Protein AF-A0A930HUQ8-F1 (afdb_monomer_lite)

pLDDT: mean 84.53, std 9.3, range [51.31, 93.06]

Structure (mmCIF, N/CA/C/O backbone):
data_AF-A0A930HUQ8-F1
#
_entry.id   AF-A0A930HUQ8-F1
#
loop_
_atom_site.group_PDB
_atom_site.id
_atom_site.type_symbol
_atom_site.label_atom_id
_atom_site.label_alt_id
_atom_site.label_comp_id
_atom_site.label_asym_id
_atom_site.label_entity_id
_atom_site.label_seq_id
_atom_site.pdbx_PDB_ins_code
_atom_site.Cartn_x
_atom_site.Cartn_y
_atom_site.Cartn_z
_atom_site.occupancy
_atom_site.B_iso_or_equiv
_at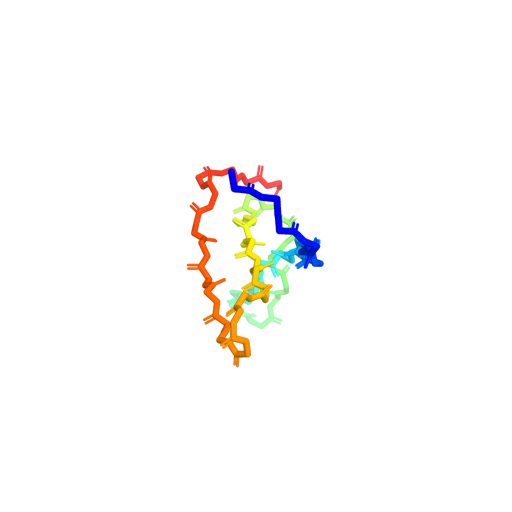om_site.auth_seq_id
_atom_site.auth_comp_id
_atom_site.auth_asym_id
_atom_site.auth_atom_id
_atom_site.pdbx_PDB_model_num
ATOM 1 N N . MET A 1 1 ? 14.805 6.561 -18.730 1.00 55.59 1 MET A N 1
ATOM 2 C CA . MET A 1 1 ? 14.325 5.166 -18.604 1.00 55.59 1 MET A CA 1
ATOM 3 C C . MET A 1 1 ? 12.807 5.202 -18.614 1.00 55.59 1 MET A C 1
ATOM 5 O O . MET A 1 1 ? 12.239 5.837 -17.738 1.00 55.59 1 MET A O 1
ATOM 9 N N . ASN A 1 2 ? 12.159 4.633 -19.629 1.00 51.31 2 ASN A N 1
ATOM 10 C CA . ASN A 1 2 ? 10.702 4.663 -19.743 1.00 51.31 2 ASN A CA 1
ATOM 11 C C . ASN A 1 2 ? 10.170 3.347 -19.186 1.00 51.31 2 ASN A C 1
ATOM 13 O O . ASN A 1 2 ? 10.464 2.290 -19.741 1.00 51.31 2 ASN A O 1
ATOM 17 N N . ILE A 1 3 ? 9.476 3.389 -18.052 1.00 65.00 3 ILE A N 1
ATOM 18 C CA . ILE A 1 3 ? 8.916 2.173 -17.486 1.00 65.00 3 ILE A CA 1
ATOM 19 C C . ILE A 1 3 ? 7.409 2.285 -17.476 1.00 65.00 3 ILE A C 1
ATOM 21 O O . ILE A 1 3 ? 6.834 3.062 -16.719 1.00 65.00 3 ILE A O 1
ATOM 25 N N . LYS A 1 4 ? 6.773 1.443 -18.284 1.00 59.09 4 LYS A N 1
ATOM 26 C CA . LYS A 1 4 ? 5.351 1.152 -18.162 1.00 59.09 4 LYS A CA 1
ATOM 27 C C . LYS A 1 4 ? 5.151 0.473 -16.796 1.00 59.09 4 LYS A C 1
ATOM 29 O O . LYS A 1 4 ? 5.448 -0.709 -16.648 1.00 59.09 4 LYS A O 1
ATOM 34 N N . ARG A 1 5 ? 4.773 1.245 -15.767 1.00 67.38 5 ARG A N 1
ATOM 35 C CA . ARG A 1 5 ? 4.630 0.786 -14.371 1.00 67.38 5 ARG A CA 1
ATOM 36 C C . ARG A 1 5 ? 3.216 1.033 -13.897 1.00 67.38 5 ARG A C 1
ATOM 38 O O . ARG A 1 5 ? 2.766 2.171 -13.851 1.00 67.38 5 ARG A O 1
ATOM 45 N N . ASN A 1 6 ? 2.552 -0.037 -13.490 1.00 77.88 6 ASN A N 1
ATOM 46 C CA . ASN A 1 6 ? 1.404 0.087 -12.614 1.00 77.88 6 ASN A CA 1
ATOM 47 C C . ASN A 1 6 ? 1.932 0.452 -11.215 1.00 77.88 6 ASN A C 1
ATOM 49 O O . ASN A 1 6 ? 2.737 -0.297 -10.646 1.00 77.88 6 ASN A O 1
ATOM 53 N N . ILE A 1 7 ? 1.529 1.624 -10.723 1.00 85.00 7 ILE A N 1
ATOM 54 C CA . ILE A 1 7 ? 1.774 2.077 -9.355 1.00 85.00 7 ILE A CA 1
ATOM 55 C C . ILE A 1 7 ? 0.473 1.886 -8.582 1.00 85.00 7 ILE A C 1
ATOM 57 O O . ILE A 1 7 ? -0.549 2.467 -8.941 1.00 85.00 7 ILE A O 1
ATOM 61 N N . ILE A 1 8 ? 0.524 1.089 -7.518 1.00 89.31 8 ILE A N 1
ATOM 62 C CA . ILE A 1 8 ? -0.622 0.829 -6.647 1.00 89.31 8 ILE A CA 1
ATOM 63 C C . ILE A 1 8 ? -0.357 1.495 -5.304 1.00 89.31 8 ILE A C 1
ATOM 65 O O . ILE A 1 8 ? 0.671 1.234 -4.674 1.00 89.31 8 ILE A O 1
ATOM 69 N N . PHE A 1 9 ? -1.302 2.315 -4.854 1.00 87.69 9 PHE A N 1
ATOM 70 C CA . PHE A 1 9 ? -1.323 2.862 -3.502 1.00 87.69 9 PHE A CA 1
ATOM 71 C C . PHE A 1 9 ? -2.284 2.044 -2.647 1.00 87.69 9 PHE A C 1
ATOM 73 O O . PHE A 1 9 ? -3.389 1.721 -3.080 1.00 87.69 9 PHE A O 1
ATOM 80 N N . ALA A 1 10 ? -1.855 1.695 -1.441 1.00 89.12 10 ALA A N 1
ATOM 81 C CA . ALA A 1 10 ? -2.679 0.983 -0.479 1.00 89.12 10 ALA A CA 1
ATOM 82 C C . ALA A 1 10 ? -2.425 1.529 0.925 1.00 89.12 10 ALA A C 1
ATOM 84 O O . ALA A 1 10 ? -1.289 1.835 1.288 1.00 89.12 10 ALA A O 1
ATOM 85 N N . LEU A 1 11 ? -3.483 1.624 1.723 1.00 89.12 11 LEU A N 1
ATOM 86 C CA . LEU A 1 11 ? -3.367 1.913 3.147 1.00 89.12 11 LEU A CA 1
ATOM 87 C C . LEU A 1 11 ? -2.904 0.659 3.891 1.00 89.12 11 LEU A C 1
ATOM 89 O O . LEU A 1 11 ? -3.314 -0.456 3.556 1.00 89.12 11 LEU A O 1
ATOM 93 N N . GLU A 1 12 ? -2.055 0.821 4.906 1.00 85.94 12 GLU A N 1
ATOM 94 C CA . GLU A 1 12 ? -1.793 -0.285 5.827 1.00 85.94 12 GLU A CA 1
ATOM 95 C C . GLU A 1 12 ? -3.076 -0.663 6.566 1.00 85.94 12 GLU A C 1
ATOM 97 O O . GLU A 1 12 ? -3.667 0.153 7.266 1.00 85.94 12 GLU A O 1
ATOM 102 N N . SER A 1 13 ? -3.483 -1.929 6.486 1.00 81.38 13 SER A N 1
ATOM 103 C CA . SER A 1 13 ? -4.534 -2.422 7.371 1.00 81.38 13 SER A CA 1
ATOM 104 C C . SER A 1 13 ? -3.966 -2.532 8.783 1.00 81.38 13 SER A C 1
ATOM 10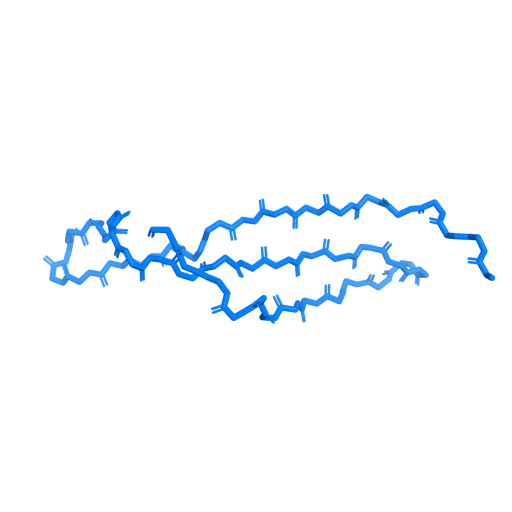6 O O . SER A 1 13 ? -3.148 -3.408 9.068 1.00 81.38 13 SER A O 1
ATOM 108 N N . ARG A 1 14 ? -4.370 -1.614 9.664 1.00 82.25 14 ARG A N 1
ATOM 109 C CA . ARG A 1 14 ? -4.027 -1.645 11.085 1.00 82.25 14 ARG A CA 1
ATOM 110 C C . ARG A 1 14 ? -5.272 -1.915 11.913 1.00 82.25 14 ARG A C 1
ATOM 112 O O . ARG A 1 14 ? -6.335 -1.346 11.676 1.00 82.25 14 ARG A O 1
ATOM 119 N N . LYS A 1 15 ? -5.113 -2.779 12.911 1.00 88.56 15 LYS A N 1
ATOM 120 C CA . LYS A 1 15 ? -6.104 -3.019 13.956 1.00 88.56 15 LYS A CA 1
ATOM 121 C C . LYS A 1 15 ? -5.451 -2.777 15.303 1.00 88.56 15 LYS A C 1
ATOM 123 O O . LYS A 1 15 ? -4.320 -3.210 15.518 1.00 88.56 15 LYS A O 1
ATOM 128 N N . LYS A 1 16 ? -6.167 -2.109 16.193 1.00 86.81 16 LYS A N 1
ATOM 129 C CA . LYS A 1 16 ? -5.799 -1.974 17.599 1.00 86.81 16 LYS A CA 1
ATOM 130 C C . LYS A 1 16 ? -7.000 -2.416 18.420 1.00 86.81 16 LYS A C 1
ATOM 132 O O . LYS A 1 16 ? -8.110 -1.973 18.150 1.00 86.81 16 LYS A O 1
ATOM 137 N N . ASP A 1 17 ? -6.780 -3.354 19.335 1.00 87.06 17 ASP A N 1
ATOM 138 C CA . ASP A 1 17 ? -7.826 -3.899 20.212 1.00 87.06 17 ASP A CA 1
ATOM 139 C C . ASP A 1 17 ? -9.062 -4.417 19.443 1.00 87.06 17 ASP A C 1
ATOM 141 O O . ASP A 1 17 ? -10.205 -4.259 19.855 1.00 87.06 17 ASP A O 1
ATOM 145 N N . GLY A 1 18 ? -8.831 -5.015 18.267 1.00 88.69 18 GLY A N 1
ATOM 146 C CA . GLY A 1 18 ? -9.884 -5.551 17.394 1.00 88.69 18 GLY A CA 1
ATOM 147 C C . GLY A 1 18 ? -10.604 -4.515 16.521 1.00 88.69 18 GLY A C 1
ATOM 148 O O . GLY A 1 18 ? -11.286 -4.904 15.573 1.00 88.69 18 GLY A O 1
ATOM 149 N N . ILE A 1 19 ? -10.394 -3.219 16.761 1.00 88.31 19 ILE A N 1
ATOM 150 C CA . ILE A 1 19 ? -10.997 -2.117 16.005 1.00 88.31 19 ILE A CA 1
ATOM 151 C C . ILE A 1 19 ? -10.061 -1.705 14.862 1.00 88.31 19 ILE A C 1
ATOM 153 O O . ILE A 1 19 ? -8.842 -1.610 15.033 1.00 88.31 19 ILE A O 1
ATOM 157 N N . LEU A 1 20 ? -10.623 -1.486 13.669 1.00 86.88 20 LEU A N 1
ATOM 158 C CA . LEU A 1 20 ? -9.879 -0.961 12.521 1.00 86.88 20 LEU A CA 1
ATOM 159 C C . LEU A 1 20 ? -9.457 0.485 12.794 1.00 86.88 20 LEU A C 1
ATOM 161 O O . LEU A 1 20 ? -10.289 1.327 13.121 1.00 86.88 20 LEU A O 1
ATOM 165 N N . ILE A 1 21 ? -8.167 0.769 12.629 1.00 88.19 21 ILE A N 1
ATOM 166 C CA . ILE A 1 21 ? -7.649 2.133 12.709 1.00 88.19 21 ILE A CA 1
ATOM 167 C C . ILE A 1 21 ? -7.858 2.772 11.339 1.00 88.19 21 ILE A C 1
ATOM 169 O O . ILE A 1 21 ? -7.289 2.303 10.354 1.00 88.19 21 ILE A O 1
ATOM 173 N N . VAL A 1 22 ? -8.688 3.812 11.291 1.00 85.75 22 VAL A N 1
ATOM 174 C CA . VAL A 1 22 ? -8.987 4.568 10.063 1.00 85.75 22 VAL A CA 1
ATOM 175 C C . VAL A 1 22 ? -8.247 5.902 9.985 1.00 85.75 22 VAL A C 1
ATOM 177 O O . VAL A 1 22 ? -8.127 6.445 8.896 1.00 85.75 22 VAL A O 1
ATOM 180 N N . GLU A 1 23 ? -7.718 6.394 11.109 1.00 87.00 23 GLU A N 1
ATOM 181 C CA . GLU A 1 23 ? -6.978 7.657 11.193 1.00 87.00 23 GLU A CA 1
ATOM 182 C C . GLU A 1 23 ? -5.473 7.431 11.342 1.00 87.00 23 GLU A C 1
ATOM 184 O O . GLU A 1 23 ? -5.022 6.492 12.010 1.00 87.00 23 GLU A O 1
ATOM 189 N N . ASN A 1 24 ? -4.685 8.348 10.781 1.00 88.62 24 ASN A N 1
ATOM 190 C CA . ASN A 1 24 ? -3.228 8.331 10.847 1.00 88.62 24 ASN A CA 1
ATOM 191 C C . ASN A 1 24 ? -2.635 7.002 10.334 1.00 88.62 24 ASN A C 1
ATOM 193 O O . ASN A 1 24 ? -1.678 6.457 10.899 1.00 88.62 24 ASN A O 1
ATOM 197 N N . VAL A 1 25 ? -3.211 6.463 9.265 1.00 90.06 25 VAL A N 1
ATOM 198 C CA . VAL A 1 25 ? -2.835 5.215 8.613 1.00 90.06 25 VAL A CA 1
ATOM 199 C C . VAL A 1 25 ? -1.773 5.503 7.551 1.00 90.06 25 VAL A C 1
ATOM 201 O O . VAL A 1 25 ? -1.995 6.320 6.659 1.00 90.06 25 VAL A O 1
ATOM 204 N N . PRO A 1 26 ? -0.598 4.853 7.603 1.00 91.75 26 PRO A N 1
ATOM 205 C CA . PRO A 1 26 ? 0.449 5.095 6.623 1.00 91.75 26 PRO A CA 1
ATOM 206 C C . PRO A 1 26 ? 0.070 4.553 5.242 1.00 91.75 26 PRO A C 1
ATOM 208 O O . PRO A 1 26 ? -0.523 3.478 5.104 1.00 91.75 26 PRO A O 1
ATOM 211 N N . ILE A 1 27 ? 0.482 5.289 4.213 1.00 93.06 27 ILE A N 1
ATOM 212 C CA . ILE A 1 27 ? 0.258 4.938 2.813 1.00 93.06 27 ILE A CA 1
ATOM 213 C C . ILE A 1 27 ? 1.473 4.156 2.300 1.00 93.06 27 ILE A C 1
ATOM 215 O O . ILE A 1 27 ? 2.610 4.641 2.344 1.00 93.06 27 ILE A O 1
ATOM 219 N N . ARG A 1 28 ? 1.245 2.949 1.779 1.00 91.81 28 ARG A N 1
ATOM 220 C CA . ARG A 1 28 ? 2.254 2.146 1.079 1.00 91.81 28 ARG A CA 1
ATOM 221 C C . ARG A 1 28 ? 2.09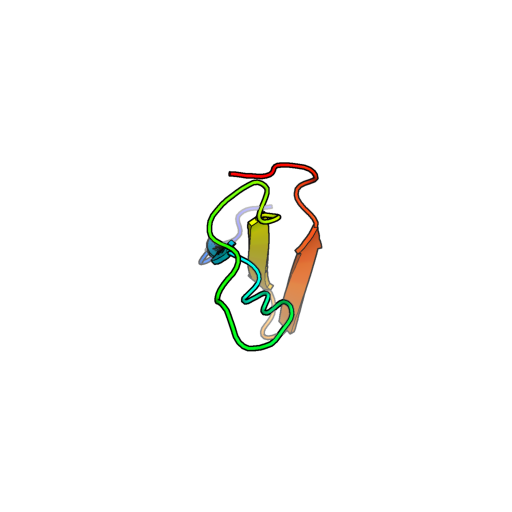1 2.282 -0.424 1.00 91.81 28 ARG A C 1
ATOM 223 O O . ARG A 1 28 ? 0.978 2.297 -0.949 1.00 91.81 28 ARG A O 1
ATOM 230 N N . MET A 1 29 ? 3.221 2.328 -1.116 1.00 91.19 29 MET A N 1
ATOM 231 C CA . MET A 1 29 ? 3.276 2.345 -2.572 1.00 91.19 29 MET A CA 1
ATOM 232 C C . MET A 1 29 ? 3.930 1.062 -3.069 1.00 91.19 29 MET A C 1
ATOM 234 O O . MET A 1 29 ? 4.971 0.642 -2.568 1.00 91.19 29 MET A O 1
ATOM 238 N N . ARG A 1 30 ? 3.327 0.442 -4.079 1.00 89.19 30 ARG A N 1
ATOM 239 C CA . ARG A 1 30 ? 3.849 -0.756 -4.736 1.00 89.19 30 ARG A CA 1
ATOM 240 C C . ARG A 1 30 ? 4.093 -0.479 -6.205 1.00 89.19 30 ARG A C 1
ATOM 242 O O . ARG A 1 30 ? 3.225 0.052 -6.897 1.00 89.19 30 ARG A O 1
ATOM 249 N N . VAL A 1 31 ? 5.263 -0.889 -6.678 1.00 87.38 31 VAL A N 1
ATOM 250 C CA . VAL A 1 31 ? 5.666 -0.768 -8.078 1.00 87.38 31 VAL A CA 1
ATOM 251 C C . VAL A 1 31 ? 6.018 -2.146 -8.608 1.00 87.38 31 VAL A C 1
ATOM 253 O O . VAL A 1 31 ? 6.864 -2.840 -8.047 1.00 87.38 31 VAL A O 1
ATOM 256 N N . ASN A 1 32 ? 5.384 -2.528 -9.716 1.00 87.00 32 ASN A N 1
ATOM 257 C CA . ASN A 1 32 ? 5.795 -3.701 -10.480 1.00 87.00 32 ASN A CA 1
ATOM 258 C C . ASN A 1 32 ? 6.811 -3.264 -11.540 1.00 87.00 32 ASN A C 1
ATOM 260 O O . ASN A 1 32 ? 6.499 -2.445 -12.409 1.00 87.00 32 ASN A O 1
ATOM 264 N N . PHE A 1 33 ? 8.031 -3.791 -11.464 1.00 84.75 33 PHE A N 1
ATOM 265 C CA . PHE A 1 33 ? 9.104 -3.505 -12.411 1.00 84.75 33 PHE A CA 1
ATOM 266 C C . PHE A 1 33 ? 9.951 -4.746 -12.661 1.00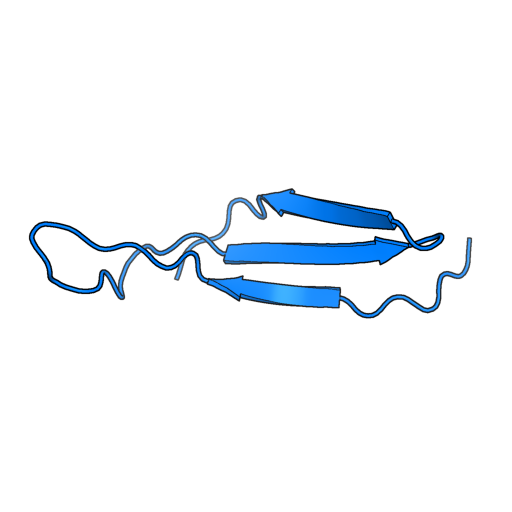 84.75 33 PHE A C 1
ATOM 268 O O . PHE A 1 33 ? 10.348 -5.404 -11.711 1.00 84.75 33 PHE A O 1
ATOM 275 N N . ALA A 1 34 ? 10.245 -5.052 -13.929 1.00 85.62 34 ALA A N 1
ATOM 276 C CA . ALA A 1 34 ? 11.058 -6.214 -14.311 1.00 85.62 34 ALA A CA 1
ATOM 277 C C . ALA A 1 34 ? 10.569 -7.530 -13.665 1.00 85.62 34 ALA A C 1
ATOM 279 O O . ALA A 1 34 ? 11.364 -8.329 -13.179 1.00 85.62 34 ALA A O 1
ATOM 280 N N . SER A 1 35 ? 9.244 -7.716 -13.603 1.00 84.12 35 SER A N 1
ATOM 281 C CA . SER A 1 35 ? 8.579 -8.838 -12.915 1.00 84.12 35 SER A CA 1
ATOM 282 C C . SER A 1 35 ? 8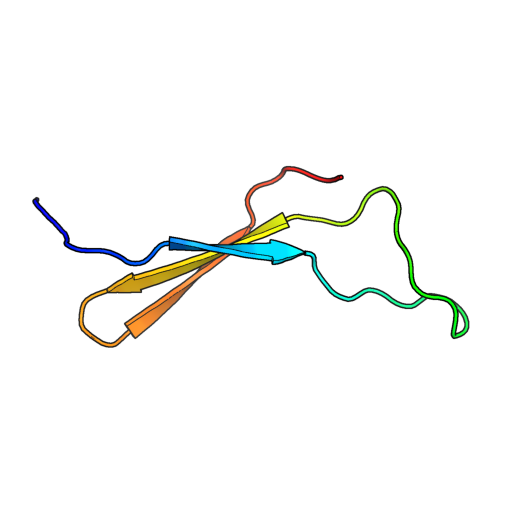.868 -8.944 -11.410 1.00 84.12 35 SER A C 1
ATOM 284 O O . SER A 1 35 ? 8.511 -9.935 -10.780 1.00 84.12 35 SER A O 1
ATOM 286 N N . GLN A 1 36 ? 9.455 -7.906 -10.815 1.00 84.06 36 GLN A N 1
ATOM 287 C CA . GLN A 1 36 ? 9.689 -7.779 -9.385 1.00 84.06 36 GLN A CA 1
ATOM 288 C C . GLN A 1 36 ? 8.714 -6.780 -8.769 1.00 84.06 36 GLN A C 1
ATOM 290 O O . GLN A 1 36 ? 8.326 -5.775 -9.375 1.00 84.06 36 GLN A O 1
ATOM 295 N N . ARG A 1 37 ? 8.321 -7.075 -7.531 1.00 87.06 37 ARG A N 1
ATOM 296 C CA . ARG A 1 37 ? 7.485 -6.209 -6.704 1.00 87.06 37 ARG A CA 1
ATOM 297 C C . ARG A 1 37 ? 8.384 -5.460 -5.742 1.00 87.06 37 ARG A C 1
ATOM 299 O O . ARG A 1 37 ? 9.021 -6.078 -4.898 1.00 87.06 37 ARG A O 1
ATOM 306 N N . ILE A 1 38 ? 8.410 -4.141 -5.875 1.00 88.25 38 ILE A N 1
ATOM 307 C CA . ILE A 1 38 ? 9.139 -3.258 -4.969 1.00 88.25 38 ILE A CA 1
ATOM 308 C C . ILE A 1 38 ? 8.106 -2.496 -4.142 1.00 88.25 38 ILE A C 1
ATOM 310 O O . ILE A 1 38 ? 7.176 -1.900 -4.697 1.00 88.25 38 ILE A O 1
ATOM 314 N N . GLU A 1 39 ? 8.245 -2.554 -2.820 1.00 89.06 39 GLU A N 1
ATOM 315 C CA . GLU A 1 39 ? 7.362 -1.884 -1.867 1.00 89.06 39 GLU A CA 1
ATOM 316 C C . GLU A 1 39 ? 8.089 -0.692 -1.236 1.00 89.06 39 GLU A C 1
ATOM 318 O O . GLU A 1 39 ? 9.241 -0.806 -0.822 1.00 89.06 39 GLU A O 1
ATOM 323 N N . PHE A 1 40 ? 7.413 0.454 -1.186 1.00 87.19 40 PHE A N 1
ATOM 324 C CA . PHE A 1 40 ? 7.938 1.712 -0.669 1.00 87.19 40 PHE A CA 1
ATOM 325 C C . PHE A 1 40 ? 7.070 2.220 0.481 1.00 87.19 40 PHE A C 1
ATOM 327 O O . PHE A 1 40 ? 5.834 2.195 0.415 1.00 87.19 40 PHE A O 1
ATOM 334 N N . THR A 1 41 ? 7.727 2.751 1.509 1.00 88.69 41 THR A N 1
ATOM 335 C CA . THR A 1 41 ? 7.094 3.576 2.537 1.00 88.69 41 THR A CA 1
ATOM 336 C C . THR A 1 41 ? 7.074 5.022 2.049 1.00 88.69 41 THR A C 1
ATOM 338 O O . THR A 1 41 ? 8.107 5.589 1.708 1.00 88.69 41 THR A O 1
ATOM 341 N N . THR A 1 42 ? 5.888 5.626 1.965 1.00 88.00 42 THR A N 1
ATOM 342 C CA . THR A 1 42 ? 5.750 6.974 1.381 1.00 88.00 42 THR A CA 1
ATOM 343 C C . THR A 1 42 ? 6.017 8.102 2.382 1.00 88.00 42 THR A C 1
ATOM 345 O O . THR A 1 42 ? 6.173 9.247 1.981 1.00 88.00 42 THR A O 1
ATOM 348 N N . GLY A 1 43 ? 6.037 7.801 3.686 1.00 90.69 43 GLY A N 1
ATOM 349 C CA . GLY A 1 43 ? 6.117 8.800 4.761 1.00 90.69 43 GLY A CA 1
ATOM 350 C C . GLY A 1 43 ? 4.800 9.543 5.031 1.00 90.69 43 GLY A C 1
ATOM 351 O O . GLY A 1 43 ? 4.650 10.129 6.100 1.00 90.69 43 GLY A O 1
ATOM 352 N N . TYR A 1 44 ? 3.826 9.461 4.121 1.00 90.69 44 TYR A N 1
ATOM 353 C CA . TYR A 1 44 ? 2.507 10.072 4.265 1.00 90.69 44 TYR A CA 1
ATOM 354 C C . TYR A 1 44 ? 1.527 9.170 5.020 1.00 90.69 44 TYR A C 1
ATOM 356 O O . TYR A 1 44 ? 1.641 7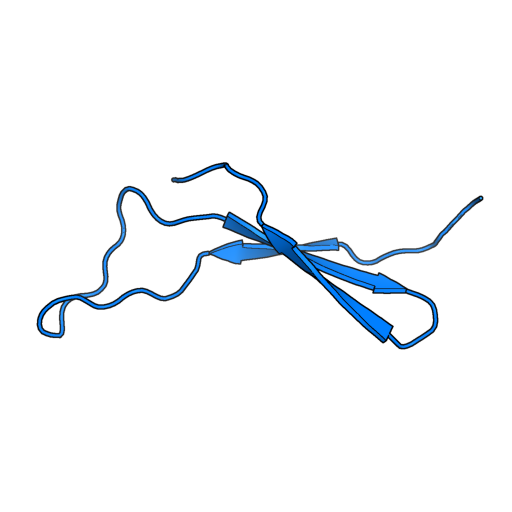.937 5.016 1.00 90.69 44 TYR A O 1
ATOM 364 N N . ARG A 1 45 ? 0.553 9.809 5.675 1.00 89.38 45 ARG A N 1
ATOM 365 C CA . ARG A 1 45 ? -0.483 9.177 6.497 1.00 89.38 45 ARG A CA 1
ATOM 366 C C . ARG A 1 45 ? -1.817 9.881 6.241 1.00 89.38 45 ARG A C 1
ATOM 368 O O . ARG A 1 45 ? -1.804 11.090 6.017 1.00 89.38 45 ARG A O 1
ATOM 375 N N . ILE A 1 46 ? -2.917 9.131 6.245 1.00 87.50 46 ILE A N 1
ATOM 376 C CA . ILE A 1 46 ? -4.294 9.648 6.157 1.00 87.50 46 ILE A CA 1
ATOM 377 C C . ILE A 1 46 ? -5.071 9.303 7.418 1.00 87.50 46 ILE A C 1
ATOM 379 O O . ILE A 1 46 ? -4.808 8.211 7.966 1.00 87.50 46 ILE A O 1
#

Foldseek 3Di:
DDDPKDKDKDWDFDDDPNHTDPFFTWIKIWIQDPNDIDIDGPVDGD

Radius of gyration: 13.48 Å; chains: 1; bounding box: 25×19×40 Å

Sequence (46 aa):
MNIKRNIIFALESRKKDGILIVENVPIRMRVNFASQRIEFTTGYRI

Secondary structure (DSSP, 8-state):
------EEEEE---EETTEEP-SSPEEEEEEEETTEEEEEEEEEE-